Protein AF-A0A9W6YHR5-F1 (afdb_monomer)

Radius of gyration: 23.65 Å; Cα contacts (8 Å, |Δi|>4): 131; chains: 1; bounding box: 29×33×92 Å

Foldseek 3Di:
DFPLVVLVVVCVVPVPVFVDDSVQKFKAFCADPVLEFAACPDPQNVCVVVVDHDPSNVVRRPPVRTGDRGDDPVVVCVVSVHDDDDPRGDTMDIDRDDDPPDDPPPPDPPDDDDDDDDDD

Mean predicted aligned error: 9.99 Å

Secondary structure (DSSP, 8-state):
-BHHHHHHHHHHH-TTT--S-GGG-EEEE-B-TTS-BEETTSHHHHHHTTTPPPHHHHHHT-GGGPPPTTSBHHHHHHHTTPPP--TTEE-EEEEPPPP---------------------

Sequence (120 aa):
MSVSALKKAIKAENPATITCDAKDLKVYLAKTADRAWLSSRSEDVKKLKKGEKTDLIEALTEEDQELQAEDSLEDVLEENHMPTPQSRQIHVLVLVPKEDDDVVLIEPPSTIPNVSSDGL

Organism: NCBI:txid2077276

Structure (mmCIF, N/CA/C/O backbone):
data_AF-A0A9W6YHR5-F1
#
_entry.id   AF-A0A9W6YHR5-F1
#
loop_
_atom_site.group_PDB
_atom_site.id
_atom_site.type_symbol
_atom_site.label_atom_id
_atom_site.label_alt_id
_atom_site.label_comp_id
_atom_site.label_asym_id
_atom_site.label_entity_id
_atom_site.label_seq_id
_atom_site.pdbx_PDB_ins_code
_atom_site.Cartn_x
_atom_site.Cartn_y
_atom_site.Cartn_z
_atom_site.occupancy
_atom_site.B_iso_or_equiv
_atom_site.auth_seq_id
_atom_site.auth_comp_id
_atom_site.auth_asym_id
_atom_site.auth_atom_id
_atom_site.pdbx_PDB_model_num
ATOM 1 N N . MET A 1 1 ? -11.075 6.560 -12.004 1.00 82.44 1 MET A N 1
ATOM 2 C CA . MET A 1 1 ? -11.554 6.324 -10.603 1.00 82.44 1 MET A CA 1
ATOM 3 C C . MET A 1 1 ? -10.610 7.052 -9.658 1.00 82.44 1 MET A C 1
ATOM 5 O O . MET A 1 1 ? -9.416 6.894 -9.842 1.00 82.44 1 MET A O 1
ATOM 9 N N . SER A 1 2 ? -11.086 7.831 -8.681 1.00 92.19 2 SER A N 1
ATOM 10 C CA . SER A 1 2 ? -10.189 8.579 -7.777 1.00 92.19 2 SER A CA 1
ATOM 11 C C . SER A 1 2 ? -9.675 7.740 -6.602 1.00 9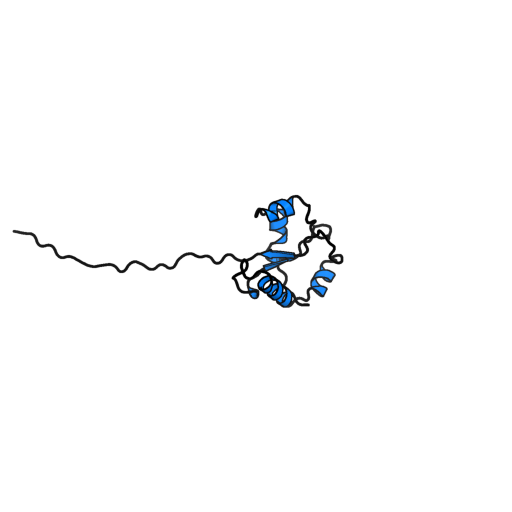2.19 2 SER A C 1
ATOM 13 O O . SER A 1 2 ? -10.323 6.777 -6.174 1.00 92.19 2 SER A O 1
ATOM 15 N N . VAL A 1 3 ? -8.552 8.153 -6.011 1.00 91.88 3 VAL A N 1
ATOM 16 C CA . VAL A 1 3 ? -8.017 7.562 -4.769 1.00 91.88 3 VAL A CA 1
ATOM 17 C C . VAL A 1 3 ? -9.011 7.711 -3.613 1.00 91.88 3 VAL A C 1
ATOM 19 O O . VAL A 1 3 ? -9.202 6.785 -2.826 1.00 91.88 3 VAL A O 1
ATOM 22 N N . SER A 1 4 ? -9.737 8.829 -3.535 1.00 92.62 4 SER A N 1
ATOM 23 C CA . SER A 1 4 ? -10.829 9.009 -2.564 1.00 92.62 4 SER A CA 1
ATOM 24 C C . SER A 1 4 ? -11.939 7.956 -2.694 1.00 92.62 4 SER A C 1
ATOM 26 O O . SER A 1 4 ? -12.455 7.474 -1.681 1.00 92.62 4 SER A O 1
ATOM 28 N N . ALA A 1 5 ? -12.306 7.564 -3.918 1.00 94.50 5 ALA A N 1
ATOM 29 C CA . ALA A 1 5 ? -13.265 6.485 -4.143 1.00 94.50 5 ALA A CA 1
ATOM 30 C C . ALA A 1 5 ? -12.685 5.121 -3.734 1.00 94.50 5 ALA A C 1
ATOM 32 O O . ALA A 1 5 ? -13.392 4.315 -3.129 1.00 94.50 5 ALA A O 1
ATOM 33 N N . LEU A 1 6 ? -11.392 4.890 -3.990 1.00 93.69 6 LEU A N 1
ATOM 34 C CA . LEU A 1 6 ? -10.681 3.686 -3.555 1.00 93.69 6 LEU A CA 1
ATOM 35 C C . LEU A 1 6 ? -10.657 3.554 -2.025 1.00 93.69 6 LEU A C 1
ATOM 37 O O . LEU A 1 6 ? -11.037 2.507 -1.504 1.00 93.69 6 LEU A O 1
ATOM 41 N N . LYS A 1 7 ? -10.290 4.622 -1.302 1.00 94.19 7 LYS A N 1
ATOM 42 C CA . LYS A 1 7 ? -10.294 4.658 0.171 1.00 94.19 7 LYS A CA 1
ATOM 43 C C . LYS A 1 7 ? -11.681 4.299 0.734 1.00 94.19 7 LYS A C 1
ATOM 45 O O . LYS A 1 7 ? -11.795 3.478 1.645 1.00 94.19 7 LYS A O 1
ATOM 50 N N . LYS A 1 8 ? -12.755 4.848 0.149 1.00 95.12 8 LYS A N 1
ATOM 51 C CA . LYS A 1 8 ? -14.143 4.521 0.532 1.00 95.12 8 LYS A CA 1
ATOM 52 C C . LYS A 1 8 ? -14.497 3.055 0.279 1.00 95.12 8 LYS A C 1
ATOM 54 O O . LYS A 1 8 ? -15.104 2.435 1.149 1.00 95.12 8 LYS A O 1
ATOM 59 N N . ALA A 1 9 ? -14.115 2.507 -0.874 1.00 94.69 9 ALA A N 1
ATOM 60 C CA . ALA A 1 9 ? -14.366 1.107 -1.207 1.00 94.69 9 ALA A CA 1
ATOM 61 C C . ALA A 1 9 ? -13.635 0.155 -0.245 1.00 94.69 9 ALA A C 1
ATOM 63 O O . ALA A 1 9 ? -14.246 -0.771 0.277 1.00 94.69 9 ALA A O 1
ATOM 64 N N . ILE A 1 10 ? -12.363 0.426 0.070 1.00 92.94 10 ILE A N 1
ATOM 65 C CA . ILE A 1 10 ? -11.572 -0.386 1.011 1.00 92.94 10 ILE A CA 1
ATOM 66 C C . ILE A 1 10 ? -12.240 -0.452 2.390 1.00 92.94 10 ILE A C 1
ATOM 68 O O . ILE A 1 10 ? -12.378 -1.545 2.943 1.00 92.94 10 ILE A O 1
ATOM 72 N N . LYS A 1 11 ? -12.685 0.696 2.925 1.00 92.50 11 LYS A N 1
ATOM 73 C CA . LYS A 1 11 ? -13.423 0.753 4.197 1.00 92.50 11 LYS A CA 1
ATOM 74 C C . LYS A 1 11 ? -14.726 -0.048 4.127 1.00 92.50 11 LYS A C 1
ATOM 76 O O . LYS A 1 11 ? -15.004 -0.829 5.031 1.00 92.50 11 LYS A O 1
ATOM 81 N N . ALA A 1 12 ? -15.515 0.144 3.069 1.00 93.81 12 ALA A N 1
ATOM 82 C CA . ALA A 1 12 ? -16.819 -0.504 2.918 1.00 93.81 12 ALA A CA 1
ATOM 83 C C . ALA A 1 12 ? -16.723 -2.039 2.878 1.00 93.81 12 ALA A C 1
ATOM 85 O O . ALA A 1 12 ? -17.589 -2.712 3.429 1.00 93.81 12 ALA A O 1
ATOM 86 N N . GLU A 1 13 ? -15.653 -2.577 2.290 1.00 93.69 13 GLU A N 1
ATOM 87 C CA . GLU A 1 13 ? -15.412 -4.023 2.202 1.00 93.69 13 GLU A CA 1
ATOM 88 C C . GLU A 1 13 ? -14.831 -4.624 3.495 1.00 93.69 13 GLU A C 1
ATOM 90 O O . GLU A 1 13 ? -14.907 -5.833 3.703 1.00 93.69 13 GLU A O 1
ATOM 95 N N . ASN A 1 14 ? -14.255 -3.802 4.382 1.00 89.56 14 ASN A N 1
ATOM 96 C CA . ASN A 1 14 ? -13.580 -4.256 5.605 1.00 89.56 14 ASN A CA 1
ATOM 97 C C . ASN A 1 14 ? -14.076 -3.531 6.876 1.00 89.56 14 ASN A C 1
ATOM 99 O O . ASN A 1 14 ? -13.262 -3.070 7.679 1.00 89.56 14 ASN A O 1
ATOM 103 N N . PRO A 1 15 ? -15.398 -3.438 7.118 1.00 86.44 15 PRO A N 1
ATOM 104 C CA . PRO A 1 15 ? -15.945 -2.583 8.174 1.00 86.44 15 PRO A CA 1
ATOM 105 C C . PRO A 1 15 ? -15.613 -3.069 9.593 1.00 86.44 15 PRO A C 1
ATOM 107 O O . PRO A 1 15 ? -15.654 -2.285 10.533 1.00 86.44 15 PRO A O 1
ATOM 110 N N . ALA A 1 16 ? -15.299 -4.357 9.764 1.00 87.00 16 ALA A N 1
ATOM 111 C CA . ALA A 1 16 ? -14.964 -4.933 11.067 1.00 87.00 16 ALA A CA 1
ATOM 112 C C . ALA A 1 16 ? -13.511 -4.666 11.495 1.00 87.00 16 ALA A C 1
ATOM 114 O O . ALA A 1 16 ? -13.213 -4.702 12.684 1.00 87.00 16 ALA A O 1
ATOM 115 N N . THR A 1 17 ? -12.605 -4.443 10.540 1.00 85.12 17 THR A N 1
ATOM 116 C CA . THR A 1 17 ? -11.169 -4.243 10.802 1.00 85.12 17 THR A CA 1
ATOM 117 C C . THR A 1 17 ? -10.718 -2.807 10.557 1.00 85.12 17 THR A C 1
ATOM 119 O O . THR A 1 17 ? -9.686 -2.406 11.086 1.00 85.12 17 THR A O 1
ATOM 122 N N . ILE A 1 18 ? -11.475 -2.034 9.775 1.00 88.81 18 ILE A N 1
ATOM 123 C CA . ILE A 1 18 ? -11.203 -0.632 9.462 1.00 88.81 18 ILE A CA 1
ATOM 124 C C . ILE A 1 18 ? -12.332 0.234 10.037 1.00 88.81 18 ILE A C 1
ATOM 126 O O . ILE A 1 18 ? -13.357 0.450 9.388 1.00 88.81 18 ILE A O 1
ATOM 130 N N . THR A 1 19 ? -12.143 0.723 11.264 1.00 88.50 19 THR A N 1
ATOM 131 C CA . THR A 1 19 ? -13.137 1.522 12.007 1.00 88.50 19 THR A CA 1
ATOM 132 C C . THR A 1 19 ? -13.049 3.022 11.719 1.00 88.50 19 THR A C 1
ATOM 134 O O . THR A 1 19 ? -14.083 3.694 11.672 1.00 88.50 19 THR A O 1
ATOM 137 N N . CYS A 1 20 ? -11.846 3.535 11.446 1.00 89.00 20 CYS A N 1
ATOM 138 C CA . CYS A 1 20 ? -11.582 4.952 11.182 1.00 89.00 20 CYS A CA 1
ATOM 139 C C . CYS A 1 20 ? -12.268 5.481 9.908 1.00 89.00 20 CYS A C 1
ATOM 141 O O . CYS A 1 20 ? -12.808 4.721 9.090 1.00 89.00 20 CYS A O 1
ATOM 143 N N . ASP A 1 21 ? -12.291 6.803 9.708 1.00 91.12 21 ASP A N 1
ATOM 144 C CA . ASP A 1 21 ? -12.861 7.373 8.489 1.00 91.12 21 ASP A CA 1
ATOM 145 C C . ASP A 1 21 ? -12.034 7.006 7.257 1.00 91.12 21 ASP A C 1
ATOM 147 O O . ASP A 1 21 ? -10.809 6.943 7.281 1.00 91.12 21 ASP A O 1
ATOM 151 N N . ALA A 1 22 ? -12.711 6.830 6.117 1.00 92.12 22 ALA A N 1
ATOM 152 C CA . ALA A 1 22 ? -12.033 6.502 4.862 1.00 92.12 22 ALA A CA 1
ATOM 153 C C . ALA A 1 22 ? -10.982 7.558 4.470 1.00 92.12 22 ALA A C 1
ATOM 155 O O . ALA A 1 22 ? -9.999 7.226 3.819 1.00 92.12 22 ALA A O 1
ATOM 156 N N . LYS A 1 23 ? -11.179 8.824 4.860 1.00 90.19 23 LYS A N 1
ATOM 157 C CA . LYS A 1 23 ? -10.224 9.913 4.607 1.00 90.19 23 LYS A CA 1
ATOM 158 C C . LYS A 1 23 ? -8.904 9.734 5.376 1.00 90.19 23 LYS A C 1
ATOM 160 O O . LYS A 1 23 ? -7.884 10.195 4.881 1.00 90.19 23 LYS A O 1
ATOM 165 N N . ASP A 1 24 ? -8.939 9.050 6.521 1.00 92.00 24 ASP A N 1
ATOM 166 C CA . ASP A 1 24 ? -7.785 8.860 7.407 1.00 92.00 24 ASP A CA 1
ATOM 167 C C . ASP A 1 24 ? -6.935 7.648 6.988 1.00 92.00 24 ASP A C 1
ATOM 169 O O . ASP A 1 24 ? -5.819 7.462 7.468 1.00 92.00 24 ASP A O 1
ATOM 173 N N . LEU A 1 25 ? -7.438 6.817 6.067 1.00 93.62 25 LEU A N 1
ATOM 174 C CA . LEU A 1 25 ? -6.652 5.748 5.460 1.00 93.62 25 LEU A CA 1
ATOM 175 C C . LEU A 1 25 ? -5.536 6.344 4.614 1.00 93.62 25 LEU A C 1
ATOM 177 O O . LEU A 1 25 ? -5.817 7.103 3.686 1.00 93.62 25 LEU A O 1
ATOM 181 N N . LYS A 1 26 ? -4.294 5.923 4.852 1.00 94.75 26 LYS A N 1
ATOM 182 C CA . LYS A 1 26 ? -3.181 6.230 3.949 1.00 94.75 26 LYS A CA 1
ATOM 183 C C . LYS A 1 26 ? -3.013 5.085 2.958 1.00 94.75 26 LYS A C 1
ATOM 185 O O . LYS A 1 26 ? -3.006 3.913 3.345 1.00 94.75 26 LYS A O 1
ATOM 190 N N . VAL A 1 27 ? -2.938 5.412 1.672 1.00 95.19 27 VAL A N 1
ATOM 191 C CA . VAL A 1 27 ? -2.850 4.427 0.586 1.00 95.19 27 VAL A CA 1
ATOM 192 C C . VAL A 1 27 ? -1.586 4.693 -0.211 1.00 95.19 27 VAL A C 1
ATOM 194 O O . VAL A 1 27 ? -1.323 5.830 -0.584 1.00 95.19 27 VAL A O 1
ATOM 197 N N . TYR A 1 28 ? -0.842 3.629 -0.489 1.00 95.50 28 TYR A N 1
ATOM 198 C CA . TYR A 1 28 ? 0.449 3.679 -1.166 1.00 95.50 28 TYR A CA 1
ATOM 199 C C . TYR A 1 28 ? 0.488 2.666 -2.305 1.00 95.50 28 TYR A C 1
ATOM 201 O O . TYR A 1 28 ? -0.141 1.604 -2.223 1.00 95.50 28 TYR A O 1
ATOM 209 N N . LEU A 1 29 ? 1.257 2.953 -3.356 1.00 94.62 29 LEU A N 1
ATOM 210 C CA . LEU A 1 29 ? 1.527 1.970 -4.403 1.00 94.62 29 LEU A CA 1
ATOM 211 C C . LEU A 1 29 ? 2.503 0.909 -3.900 1.00 94.62 29 LEU A C 1
ATOM 213 O O . LEU A 1 29 ? 3.612 1.203 -3.468 1.00 94.62 29 LEU A O 1
ATOM 217 N N . ALA A 1 30 ? 2.130 -0.355 -4.058 1.00 94.69 30 ALA A N 1
ATOM 218 C CA . ALA A 1 30 ? 2.985 -1.492 -3.738 1.00 94.69 30 ALA A CA 1
ATOM 219 C C . ALA A 1 30 ? 3.971 -1.785 -4.889 1.00 94.69 30 ALA A C 1
ATOM 221 O O . ALA A 1 30 ? 4.012 -2.898 -5.422 1.00 94.69 30 ALA A O 1
ATOM 222 N N . LYS A 1 31 ? 4.716 -0.763 -5.323 1.00 92.25 31 LYS A N 1
ATOM 223 C CA . LYS A 1 31 ? 5.675 -0.863 -6.429 1.00 92.25 31 LYS A CA 1
ATOM 224 C C . LYS A 1 31 ? 7.062 -1.267 -5.934 1.00 92.25 31 LYS A C 1
ATOM 226 O O . LYS A 1 31 ? 7.441 -0.985 -4.809 1.00 92.25 31 LYS A O 1
ATOM 231 N N . THR A 1 32 ? 7.841 -1.922 -6.777 1.00 89.38 32 THR A N 1
ATOM 232 C CA . THR A 1 32 ? 9.264 -2.180 -6.543 1.00 89.38 32 THR A CA 1
ATOM 233 C C . THR A 1 32 ? 10.115 -1.107 -7.223 1.00 89.38 32 THR A C 1
ATOM 235 O O . THR A 1 32 ? 9.620 -0.338 -8.052 1.00 89.38 32 THR A O 1
ATOM 238 N N . ALA A 1 33 ? 11.416 -1.078 -6.919 1.00 86.06 33 ALA A N 1
ATOM 239 C CA . ALA A 1 33 ? 12.372 -0.198 -7.598 1.00 86.06 33 ALA A CA 1
ATOM 240 C C . ALA A 1 33 ? 12.376 -0.398 -9.130 1.00 86.06 33 ALA A C 1
ATOM 242 O O . ALA A 1 33 ? 12.538 0.558 -9.884 1.00 86.06 33 ALA A O 1
ATOM 243 N N . ASP A 1 34 ? 12.101 -1.621 -9.590 1.00 86.56 34 ASP A N 1
ATOM 244 C CA . ASP A 1 34 ? 11.996 -1.991 -11.007 1.00 86.56 34 ASP A CA 1
ATOM 245 C C . ASP A 1 34 ? 10.655 -1.614 -11.660 1.00 86.56 34 ASP A C 1
ATOM 247 O O . ASP A 1 34 ? 10.337 -2.112 -12.740 1.00 86.56 34 ASP A O 1
ATOM 251 N N . ARG A 1 35 ? 9.841 -0.764 -11.014 1.00 88.31 35 ARG A N 1
ATOM 252 C CA . ARG A 1 35 ? 8.511 -0.347 -11.504 1.00 88.31 35 ARG A CA 1
ATOM 253 C C . ARG A 1 35 ? 7.579 -1.538 -11.763 1.00 88.31 35 ARG A C 1
ATOM 255 O O . ARG A 1 35 ? 6.764 -1.538 -12.682 1.00 88.31 35 ARG A O 1
ATOM 262 N N . ALA A 1 36 ? 7.709 -2.576 -10.941 1.00 91.94 36 ALA A N 1
ATOM 263 C CA . ALA A 1 36 ? 6.858 -3.757 -10.969 1.00 91.94 36 ALA A CA 1
ATOM 264 C C . ALA A 1 36 ? 6.016 -3.837 -9.694 1.00 91.94 36 ALA A C 1
ATOM 266 O O . ALA A 1 36 ? 6.333 -3.223 -8.680 1.00 91.94 36 ALA A O 1
ATOM 267 N N . TRP A 1 37 ? 4.935 -4.610 -9.723 1.00 94.81 37 TRP A N 1
ATOM 268 C CA . TRP A 1 37 ? 4.136 -4.855 -8.526 1.00 94.81 37 TRP A CA 1
ATOM 269 C C . TRP A 1 37 ? 4.834 -5.807 -7.559 1.00 94.81 37 TRP A C 1
ATOM 271 O O . TRP A 1 37 ? 5.452 -6.795 -7.971 1.00 94.81 37 TRP A O 1
ATOM 281 N N . LEU A 1 38 ? 4.653 -5.567 -6.263 1.00 94.06 38 LEU A N 1
ATOM 282 C CA . LEU A 1 38 ? 5.078 -6.480 -5.213 1.00 94.06 38 LEU A CA 1
ATOM 283 C C . LEU A 1 38 ? 4.443 -7.859 -5.413 1.00 94.06 38 LEU A C 1
ATOM 285 O O . LEU A 1 38 ? 3.223 -8.031 -5.434 1.00 94.06 38 LEU A O 1
ATOM 289 N N . SER A 1 39 ? 5.279 -8.886 -5.531 1.00 93.69 39 SER A N 1
ATOM 290 C CA . SER A 1 39 ? 4.794 -10.259 -5.634 1.00 93.69 39 SER A CA 1
ATOM 291 C C . SER A 1 39 ? 4.152 -10.695 -4.320 1.00 93.69 39 SER A C 1
ATOM 293 O O . SER A 1 39 ? 4.784 -10.650 -3.269 1.00 93.69 39 SER A O 1
ATOM 295 N N . SER A 1 40 ? 2.940 -11.255 -4.372 1.00 92.88 40 SER A N 1
ATOM 296 C CA . SER A 1 40 ? 2.263 -11.803 -3.181 1.00 92.88 40 SER A CA 1
ATOM 297 C C . SER A 1 40 ? 3.011 -12.964 -2.502 1.00 92.88 40 SER A C 1
ATOM 299 O O . SER A 1 40 ? 2.600 -13.423 -1.430 1.00 92.88 40 SER A O 1
ATOM 301 N N . ARG A 1 41 ? 4.070 -13.467 -3.154 1.00 92.75 41 ARG A N 1
ATOM 302 C CA . ARG A 1 41 ? 4.927 -14.575 -2.722 1.00 92.75 41 ARG A CA 1
ATOM 303 C C . ARG A 1 41 ? 6.313 -14.128 -2.250 1.00 92.75 41 ARG A C 1
ATOM 305 O O . ARG A 1 41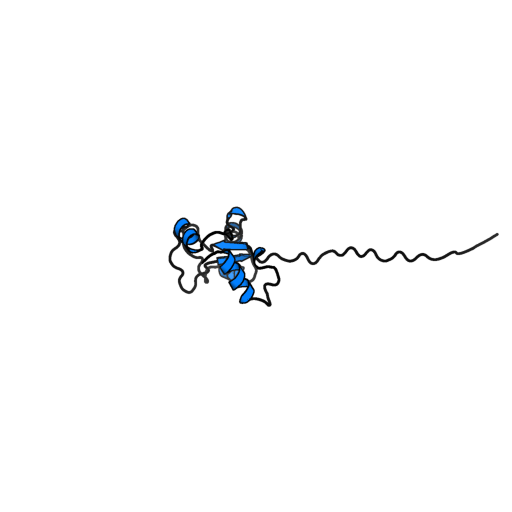 ? 7.074 -15.006 -1.835 1.00 92.75 41 ARG A O 1
ATOM 312 N N . SER A 1 42 ? 6.644 -12.835 -2.324 1.00 93.00 42 SER A N 1
ATOM 313 C CA . SER A 1 42 ? 7.914 -12.325 -1.798 1.00 93.00 42 SER A CA 1
ATOM 314 C C . SER A 1 42 ? 8.002 -12.544 -0.287 1.00 93.00 42 SER A C 1
ATOM 316 O O . SER A 1 42 ? 6.988 -12.726 0.396 1.00 93.00 42 SER A O 1
ATOM 318 N N . GLU A 1 43 ? 9.222 -12.578 0.240 1.00 94.44 43 GLU A N 1
ATOM 319 C CA . GLU A 1 43 ? 9.436 -12.732 1.679 1.00 94.44 43 GLU A CA 1
ATOM 320 C C . GLU A 1 43 ? 8.880 -11.540 2.457 1.00 94.44 43 GLU A C 1
ATOM 322 O O . GLU A 1 43 ? 8.195 -11.750 3.456 1.00 94.44 43 GLU A O 1
ATOM 327 N N . ASP A 1 44 ? 9.052 -10.322 1.940 1.00 94.06 44 ASP A N 1
ATOM 328 C CA . ASP A 1 44 ? 8.480 -9.101 2.512 1.00 94.06 44 ASP A CA 1
ATOM 329 C C . ASP A 1 44 ? 6.961 -9.179 2.632 1.00 94.06 44 ASP A C 1
ATOM 331 O O . ASP A 1 44 ? 6.415 -8.897 3.692 1.00 94.06 44 ASP A O 1
ATOM 335 N N . VAL A 1 45 ? 6.256 -9.660 1.600 1.00 93.06 45 VAL A N 1
ATOM 336 C CA . VAL A 1 45 ? 4.792 -9.783 1.666 1.00 93.06 45 VAL A CA 1
ATOM 337 C C . VAL A 1 45 ? 4.361 -10.899 2.619 1.00 93.06 45 VAL A C 1
ATOM 339 O O . VAL A 1 45 ? 3.322 -10.793 3.272 1.00 93.06 45 VAL A O 1
ATOM 342 N N . LYS A 1 46 ? 5.138 -11.982 2.742 1.00 94.56 46 LYS A N 1
ATOM 343 C CA . LYS A 1 46 ? 4.857 -13.030 3.738 1.00 94.56 46 LYS A CA 1
ATOM 344 C C . LYS A 1 46 ? 5.016 -12.506 5.165 1.00 94.56 46 LYS A C 1
ATOM 346 O O . LYS A 1 46 ? 4.202 -12.868 6.009 1.00 94.56 46 LYS A O 1
ATOM 351 N N . LYS A 1 47 ? 6.037 -11.684 5.419 1.00 94.75 47 LYS A N 1
ATOM 352 C CA . LYS A 1 47 ? 6.271 -10.999 6.699 1.00 94.75 47 LYS A CA 1
ATOM 353 C C . LYS A 1 47 ? 5.180 -9.960 6.974 1.00 94.75 47 LYS A C 1
ATOM 355 O O . LYS A 1 47 ? 4.551 -10.005 8.027 1.00 94.75 47 LYS A O 1
ATOM 360 N N . LEU A 1 48 ? 4.817 -9.161 5.970 1.00 93.38 48 LEU A N 1
ATOM 361 C CA . LEU A 1 48 ? 3.714 -8.200 6.042 1.00 93.38 48 LEU A CA 1
ATOM 362 C C . LEU A 1 48 ? 2.388 -8.855 6.438 1.00 93.38 48 LEU A C 1
ATOM 364 O O . LEU A 1 48 ? 1.684 -8.361 7.313 1.00 93.38 48 LEU A O 1
ATOM 368 N N . LYS A 1 49 ? 2.059 -10.011 5.853 1.00 90.38 49 LYS A N 1
ATOM 369 C CA . LYS A 1 49 ? 0.844 -10.774 6.200 1.00 90.38 49 LYS A CA 1
ATOM 370 C C . LYS A 1 49 ? 0.828 -11.300 7.638 1.00 90.38 49 LYS A C 1
ATOM 372 O O . LYS A 1 49 ? -0.235 -11.673 8.121 1.00 90.38 49 LYS A O 1
ATOM 377 N N . LYS A 1 50 ? 1.981 -11.351 8.306 1.00 93.12 50 LYS A N 1
ATOM 378 C CA . LYS A 1 50 ? 2.109 -11.686 9.730 1.00 93.12 50 LYS A CA 1
ATOM 379 C C . LYS A 1 50 ? 2.123 -10.445 10.631 1.00 93.12 50 LYS A C 1
ATOM 381 O O . LYS A 1 50 ? 2.205 -10.596 11.843 1.00 93.12 50 LYS A O 1
ATOM 386 N N . GLY A 1 51 ? 2.034 -9.246 10.053 1.00 88.81 51 GLY A N 1
ATOM 387 C CA . GLY A 1 51 ? 2.086 -7.971 10.768 1.00 88.81 51 GLY A CA 1
ATOM 388 C C . GLY A 1 51 ? 3.490 -7.378 10.917 1.00 88.81 51 GLY A C 1
ATOM 389 O O . GLY A 1 51 ? 3.638 -6.366 11.593 1.00 88.81 51 GLY A O 1
ATOM 3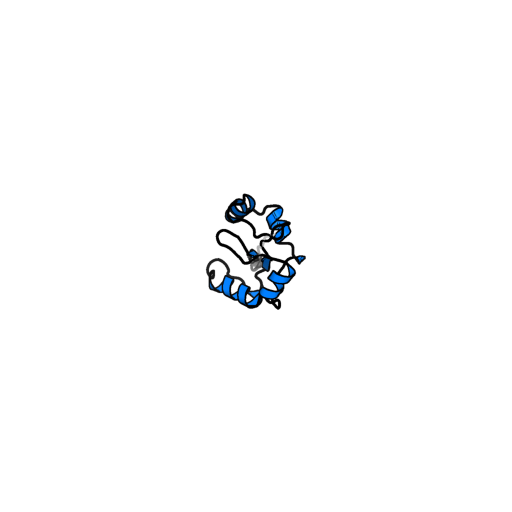90 N N . GLU A 1 52 ? 4.516 -7.970 10.300 1.00 92.69 52 GLU A N 1
ATOM 391 C CA . GLU A 1 52 ? 5.883 -7.438 10.325 1.00 92.69 52 GLU A CA 1
ATOM 392 C C . GLU A 1 52 ? 6.064 -6.364 9.239 1.00 92.69 52 GLU A C 1
ATOM 394 O O . GLU A 1 52 ? 5.685 -6.574 8.085 1.00 92.69 52 GLU A O 1
ATOM 399 N N . LYS A 1 53 ? 6.693 -5.235 9.578 1.00 90.81 53 LYS A N 1
ATOM 400 C CA . LYS A 1 53 ? 7.150 -4.245 8.594 1.00 90.81 53 LYS A CA 1
ATOM 401 C C . LYS A 1 53 ? 8.620 -4.505 8.283 1.00 90.81 53 LYS A C 1
ATOM 403 O O . LYS A 1 53 ? 9.441 -4.521 9.192 1.00 90.81 53 LYS A O 1
ATOM 408 N N . THR A 1 54 ? 8.931 -4.777 7.020 1.00 94.06 54 THR A N 1
ATOM 409 C CA . THR A 1 54 ? 10.319 -4.848 6.543 1.00 94.06 54 THR A CA 1
ATOM 410 C C . THR A 1 54 ? 10.752 -3.489 6.014 1.00 94.06 54 THR A C 1
ATOM 412 O O . THR A 1 54 ? 9.891 -2.692 5.643 1.00 94.06 54 THR A O 1
ATOM 415 N N . ASP A 1 55 ? 12.060 -3.267 5.886 1.00 94.81 55 ASP A N 1
ATOM 416 C CA . ASP A 1 55 ? 12.630 -2.036 5.318 1.00 94.81 55 ASP A CA 1
ATOM 417 C C . ASP A 1 55 ? 11.983 -1.660 3.971 1.00 94.81 55 ASP A C 1
ATOM 419 O O . ASP A 1 55 ? 11.737 -0.492 3.688 1.00 94.81 55 ASP A O 1
ATOM 423 N N . LEU A 1 56 ? 11.632 -2.662 3.152 1.00 93.12 56 LEU A N 1
ATOM 424 C CA . LEU A 1 56 ? 10.917 -2.452 1.893 1.00 93.12 56 LEU A CA 1
ATOM 425 C C . LEU A 1 56 ? 9.507 -1.888 2.108 1.00 93.12 56 LEU A C 1
ATOM 427 O O . LEU A 1 56 ? 9.091 -0.986 1.391 1.00 93.12 56 LEU A O 1
ATOM 431 N N . ILE A 1 57 ? 8.749 -2.428 3.064 1.00 93.81 57 ILE A N 1
ATOM 432 C CA . ILE A 1 57 ? 7.400 -1.935 3.365 1.00 93.81 57 ILE A CA 1
ATOM 433 C C . ILE A 1 57 ? 7.461 -0.546 4.000 1.00 93.81 57 ILE A C 1
ATOM 435 O O . ILE A 1 57 ? 6.613 0.288 3.694 1.00 93.81 57 ILE A O 1
ATOM 439 N N . GLU A 1 58 ? 8.447 -0.288 4.857 1.00 93.62 58 GLU A N 1
ATOM 440 C CA . GLU A 1 58 ? 8.650 1.033 5.454 1.00 93.62 58 GLU A CA 1
ATOM 441 C C . GLU A 1 58 ? 8.957 2.075 4.381 1.00 93.62 58 GLU A C 1
ATOM 443 O O . GLU A 1 58 ? 8.236 3.064 4.299 1.00 93.62 58 GLU A O 1
ATOM 448 N N . ALA A 1 59 ? 9.900 1.794 3.477 1.00 93.88 59 ALA A N 1
ATOM 449 C CA . ALA A 1 59 ? 10.210 2.671 2.349 1.00 93.88 59 ALA A CA 1
ATOM 450 C C . ALA A 1 59 ? 8.989 2.932 1.449 1.00 93.88 59 ALA A C 1
ATOM 452 O O . ALA A 1 59 ? 8.785 4.038 0.968 1.00 93.88 59 ALA A O 1
ATOM 453 N N . LEU A 1 60 ? 8.135 1.930 1.224 1.00 93.31 60 LEU A N 1
ATOM 454 C CA . LEU A 1 60 ? 6.922 2.096 0.411 1.00 93.31 60 LEU A CA 1
ATOM 455 C C . LEU A 1 60 ? 5.779 2.818 1.126 1.00 93.31 60 LEU A C 1
ATOM 457 O O . LEU A 1 60 ? 4.794 3.166 0.481 1.00 93.31 60 LEU A O 1
ATOM 461 N N . THR A 1 61 ? 5.876 3.004 2.442 1.00 93.62 61 THR A N 1
ATOM 462 C CA . THR A 1 61 ? 4.850 3.673 3.254 1.00 93.62 61 THR A CA 1
ATOM 463 C C . THR A 1 61 ? 5.357 4.971 3.884 1.00 93.62 61 THR A C 1
ATOM 465 O O . THR A 1 61 ? 4.748 5.477 4.828 1.00 93.62 61 THR A O 1
ATOM 468 N N . GLU A 1 62 ? 6.444 5.530 3.343 1.00 93.06 62 GLU A N 1
ATOM 469 C CA . GLU A 1 62 ? 6.910 6.881 3.662 1.00 93.06 62 GLU A CA 1
ATOM 470 C C . GLU A 1 62 ? 5.845 7.925 3.310 1.00 93.06 62 GLU A C 1
ATOM 472 O O . GLU A 1 62 ? 5.096 7.765 2.347 1.00 93.06 62 GLU A O 1
ATOM 477 N N . GLU A 1 63 ? 5.764 9.003 4.093 1.00 87.50 63 GLU A N 1
ATOM 478 C CA . GLU A 1 63 ? 4.694 10.004 3.981 1.00 87.50 63 GLU A CA 1
ATOM 479 C C . GLU A 1 63 ? 4.623 10.651 2.590 1.00 87.50 63 GLU A C 1
ATOM 481 O O . GLU A 1 63 ? 3.534 10.782 2.036 1.00 87.50 63 GLU A O 1
ATOM 486 N N . ASP A 1 64 ? 5.773 10.926 1.971 1.00 89.94 64 ASP A N 1
ATOM 487 C CA . ASP A 1 64 ? 5.868 11.480 0.615 1.00 89.94 64 ASP A CA 1
ATOM 488 C C . ASP A 1 64 ? 5.361 10.533 -0.491 1.00 89.94 64 ASP A C 1
ATOM 490 O O . ASP A 1 64 ? 5.185 10.953 -1.633 1.00 89.94 64 ASP A O 1
ATOM 494 N N . GLN A 1 65 ? 5.130 9.251 -0.183 1.00 91.38 65 GLN A N 1
ATOM 495 C CA . GLN A 1 65 ? 4.583 8.275 -1.130 1.00 91.38 65 GLN A CA 1
ATOM 496 C C . GLN A 1 65 ? 3.065 8.089 -1.002 1.00 91.38 65 GLN A C 1
ATOM 498 O O . GLN A 1 65 ? 2.492 7.266 -1.726 1.00 91.38 65 GLN A O 1
ATOM 503 N N . GLU A 1 66 ? 2.400 8.804 -0.085 1.00 94.62 66 GLU A N 1
ATOM 504 C CA . GLU A 1 66 ? 0.947 8.718 0.046 1.00 94.62 66 GLU A CA 1
ATOM 505 C C . GLU A 1 66 ? 0.253 9.239 -1.221 1.00 94.62 66 GLU A C 1
ATOM 507 O O . GLU A 1 66 ? 0.486 10.356 -1.685 1.00 94.62 66 GLU A O 1
ATOM 512 N N . LEU A 1 67 ? -0.667 8.431 -1.751 1.00 94.06 67 LEU A N 1
ATOM 513 C CA . LEU A 1 67 ? -1.506 8.821 -2.877 1.00 94.06 67 LEU A CA 1
ATOM 514 C C . LEU A 1 67 ? -2.513 9.898 -2.467 1.00 94.06 67 LEU A C 1
ATOM 516 O O . LEU A 1 67 ? -3.278 9.711 -1.510 1.00 94.06 67 LEU A O 1
ATOM 520 N N . GLN A 1 68 ? -2.569 10.992 -3.231 1.00 93.62 68 GLN A N 1
ATOM 521 C CA . GLN A 1 68 ? -3.456 12.101 -2.909 1.00 93.62 68 GLN A CA 1
ATOM 522 C C . GLN A 1 68 ? -4.897 11.739 -3.251 1.00 93.62 68 GLN A C 1
ATOM 524 O O .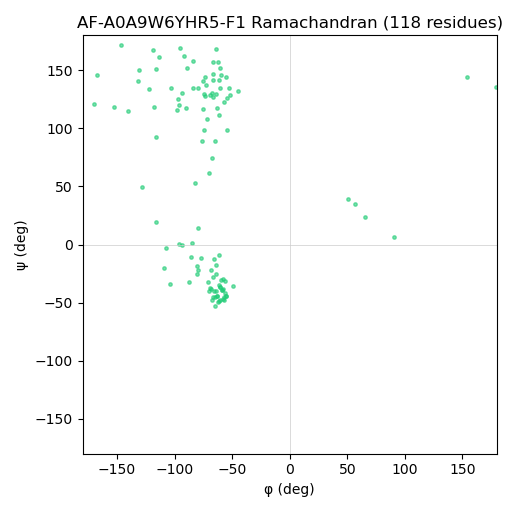 GLN A 1 68 ? -5.198 11.091 -4.250 1.00 93.62 68 GLN A O 1
ATOM 529 N N . ALA A 1 69 ? -5.831 12.146 -2.392 1.00 90.38 69 ALA A N 1
ATOM 530 C CA . ALA A 1 69 ? -7.238 11.760 -2.514 1.00 90.38 69 ALA A CA 1
ATOM 531 C C . ALA A 1 69 ? -7.916 12.303 -3.791 1.00 90.38 69 ALA A C 1
ATOM 533 O O . ALA A 1 69 ? -8.924 11.734 -4.240 1.00 90.38 69 ALA A O 1
ATOM 534 N N . GLU A 1 70 ? -7.383 13.405 -4.319 1.00 90.69 70 GLU A N 1
ATOM 535 C CA . GLU A 1 70 ? -7.807 14.076 -5.549 1.00 90.69 70 GLU A CA 1
ATOM 536 C C . GLU A 1 70 ? -7.275 13.413 -6.821 1.00 90.69 70 GLU A C 1
ATOM 538 O O . GLU A 1 70 ? -7.919 13.539 -7.863 1.00 90.69 70 GLU A O 1
ATOM 543 N N . ASP A 1 71 ? -6.192 12.638 -6.723 1.00 91.50 71 ASP A N 1
ATOM 544 C CA . ASP A 1 71 ? -5.587 11.998 -7.882 1.00 91.50 71 ASP A CA 1
ATOM 545 C C . ASP A 1 71 ? -6.515 10.933 -8.473 1.00 91.50 71 ASP A C 1
ATOM 547 O O . ASP A 1 71 ? -7.192 10.158 -7.768 1.00 91.50 71 ASP A O 1
ATOM 551 N N . SER A 1 72 ? -6.520 10.859 -9.803 1.00 93.19 72 SER A N 1
ATOM 552 C CA . SER A 1 72 ? -7.050 9.691 -10.488 1.00 93.19 72 SER A CA 1
ATOM 553 C C . SER A 1 72 ? -6.076 8.535 -10.315 1.00 93.19 72 SER A C 1
ATOM 555 O O . SER A 1 72 ? -4.869 8.678 -10.490 1.00 93.19 72 SER A O 1
ATOM 557 N N . LEU A 1 73 ? -6.605 7.345 -10.034 1.00 90.56 73 LEU A N 1
ATOM 558 C CA . LEU A 1 73 ? -5.794 6.134 -10.009 1.00 90.56 73 LEU A CA 1
ATOM 559 C C . LEU A 1 73 ? -5.140 5.877 -11.375 1.00 90.56 73 LEU A C 1
ATOM 561 O O . LEU A 1 73 ? -4.065 5.303 -11.430 1.00 90.56 73 LEU A O 1
ATOM 565 N N . GLU A 1 74 ? -5.786 6.294 -12.464 1.00 90.62 74 GLU A N 1
ATOM 566 C CA . GLU A 1 74 ? -5.260 6.156 -13.826 1.00 90.62 74 GLU A CA 1
ATOM 567 C C . GLU A 1 74 ? -3.988 6.998 -14.005 1.00 90.62 74 GLU A C 1
ATOM 569 O O . GLU A 1 74 ? -2.942 6.425 -14.308 1.00 90.62 74 GLU A O 1
ATOM 574 N N . ASP A 1 75 ? -4.046 8.293 -13.674 1.00 91.94 75 ASP A N 1
ATOM 575 C CA . ASP A 1 75 ? -2.898 9.209 -13.733 1.00 91.94 75 ASP A CA 1
ATOM 576 C C . ASP A 1 75 ? -1.736 8.689 -12.871 1.00 91.94 75 ASP A C 1
ATOM 578 O O . ASP A 1 75 ? -0.618 8.521 -13.353 1.00 91.94 75 ASP A O 1
ATOM 582 N N . VAL A 1 76 ? -2.030 8.285 -11.628 1.00 91.50 76 VAL A N 1
ATOM 583 C CA . VAL A 1 76 ? -1.042 7.713 -10.698 1.00 91.50 76 VAL A CA 1
ATOM 584 C C . VAL A 1 76 ? -0.328 6.496 -11.294 1.00 91.50 76 VAL A C 1
ATOM 586 O O . VAL A 1 76 ? 0.883 6.334 -11.120 1.00 91.50 76 VAL A O 1
ATOM 589 N N . LEU A 1 77 ? -1.054 5.607 -11.978 1.00 92.06 77 LEU A N 1
ATOM 590 C CA . LEU A 1 77 ? -0.468 4.423 -12.607 1.00 92.06 77 LEU A CA 1
ATOM 591 C C . LEU A 1 77 ? 0.392 4.791 -13.821 1.00 92.06 77 LEU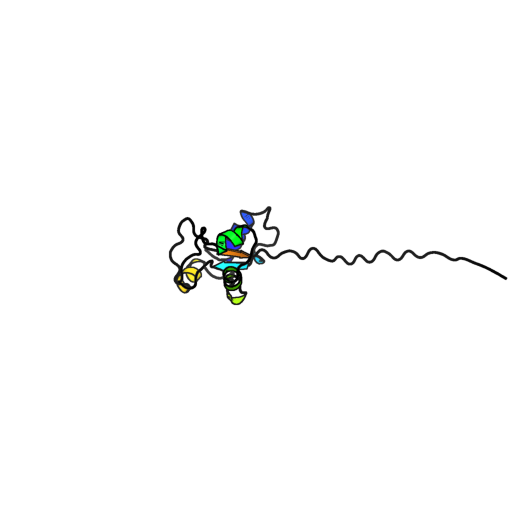 A C 1
ATOM 593 O O . LEU A 1 77 ? 1.464 4.206 -13.995 1.00 92.06 77 LEU A O 1
ATOM 5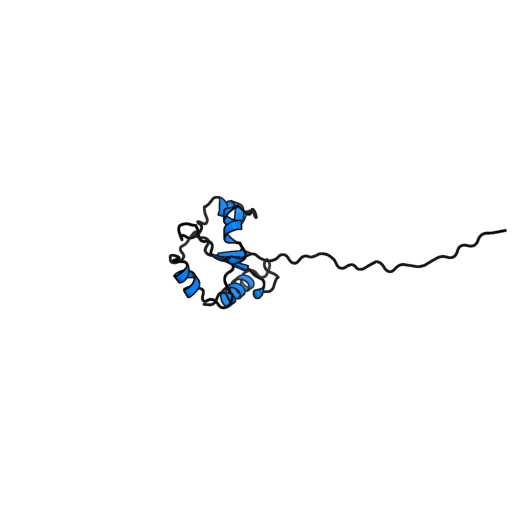97 N N . GLU A 1 78 ? -0.053 5.749 -14.635 1.00 91.56 78 GLU A N 1
ATOM 598 C CA . GLU A 1 78 ? 0.670 6.221 -15.819 1.00 91.56 78 GLU A CA 1
ATOM 599 C C . GLU A 1 78 ? 1.962 6.957 -15.445 1.00 91.56 78 GLU A C 1
ATOM 601 O O . GLU A 1 78 ? 3.029 6.616 -15.961 1.00 91.56 78 GLU A O 1
ATOM 606 N N . GLU A 1 79 ? 1.903 7.886 -14.489 1.00 91.75 79 GLU A N 1
ATOM 607 C CA . GLU A 1 79 ? 3.058 8.641 -13.986 1.00 91.75 79 GLU A CA 1
ATOM 608 C C . GLU A 1 79 ? 4.121 7.729 -13.366 1.00 91.75 79 GLU A C 1
ATOM 610 O O . GLU A 1 79 ? 5.326 7.937 -13.525 1.00 91.75 79 GLU A O 1
ATOM 615 N N . ASN A 1 80 ? 3.685 6.662 -12.692 1.00 89.44 80 ASN A N 1
ATOM 616 C CA . ASN A 1 80 ? 4.586 5.672 -12.110 1.00 89.44 80 ASN A CA 1
ATOM 617 C C . ASN A 1 80 ? 5.025 4.586 -13.110 1.00 89.44 80 ASN A C 1
ATOM 619 O O . ASN A 1 80 ? 5.799 3.701 -12.737 1.00 89.44 80 ASN A O 1
ATOM 623 N N . HIS A 1 81 ? 4.580 4.659 -14.372 1.00 90.75 81 HIS A N 1
ATOM 624 C CA . HIS A 1 81 ? 4.830 3.669 -15.424 1.00 90.75 81 HIS A CA 1
ATOM 625 C C . HIS A 1 81 ? 4.496 2.234 -14.992 1.00 90.75 81 HIS A C 1
ATOM 627 O O . HIS A 1 81 ? 5.231 1.289 -15.298 1.00 90.75 81 HIS A O 1
ATOM 633 N N . MET A 1 82 ? 3.405 2.068 -14.248 1.00 92.12 82 MET A N 1
ATOM 634 C CA . MET A 1 82 ? 3.049 0.777 -13.683 1.00 92.12 82 MET A CA 1
ATOM 635 C C . MET A 1 82 ? 2.374 -0.112 -14.731 1.00 92.12 82 MET A C 1
ATOM 637 O O . MET A 1 82 ? 1.464 0.331 -15.437 1.00 92.12 82 MET A O 1
ATOM 641 N N . PRO A 1 83 ? 2.762 -1.395 -14.832 1.00 89.25 83 PRO A N 1
ATOM 642 C CA . PRO A 1 83 ? 2.075 -2.328 -15.708 1.00 89.25 83 PRO A CA 1
ATOM 643 C C . PRO A 1 83 ? 0.653 -2.587 -15.205 1.00 89.25 83 PRO A C 1
ATOM 645 O O . PRO A 1 83 ? 0.367 -2.488 -14.010 1.00 89.25 83 PRO A O 1
ATOM 648 N N . THR A 1 84 ? -0.236 -3.013 -16.102 1.00 89.12 84 THR A N 1
ATOM 649 C CA . THR A 1 84 ? -1.595 -3.412 -15.720 1.00 89.12 84 THR A CA 1
ATOM 650 C C . THR A 1 84 ? -1.559 -4.491 -14.623 1.00 89.12 84 THR A C 1
ATOM 652 O O . THR A 1 84 ? -0.920 -5.529 -14.834 1.00 89.12 84 THR A O 1
ATOM 655 N N . PRO A 1 85 ? -2.251 -4.280 -13.485 1.00 87.38 85 PRO A N 1
ATOM 656 C CA . PRO A 1 85 ? -2.366 -5.236 -12.382 1.00 87.38 85 PRO A CA 1
ATOM 657 C C . PRO A 1 85 ? -2.653 -6.670 -12.840 1.00 87.38 85 PRO A C 1
ATOM 659 O O . PRO A 1 85 ? -3.555 -6.897 -13.648 1.00 87.38 85 PRO A O 1
ATOM 662 N N . GLN A 1 86 ? -1.912 -7.648 -12.314 1.00 89.19 86 GLN A N 1
ATOM 663 C CA . GLN A 1 86 ? -2.113 -9.073 -12.592 1.00 89.19 86 GLN A CA 1
ATOM 664 C C . GLN A 1 86 ? -2.447 -9.852 -11.314 1.00 89.19 86 GLN A C 1
ATOM 666 O O . GLN A 1 86 ? -2.295 -9.392 -10.182 1.00 89.19 86 GLN A O 1
ATOM 671 N N . SER A 1 87 ? -2.897 -11.097 -11.481 1.00 89.00 87 SER A N 1
ATOM 672 C CA . SER A 1 87 ? -3.124 -11.985 -10.337 1.00 89.00 87 SER A CA 1
ATOM 673 C C . SER A 1 87 ? -1.830 -12.243 -9.544 1.00 89.00 87 SER A C 1
ATOM 675 O O . SER A 1 87 ? -0.735 -12.279 -10.105 1.00 89.00 87 SER A O 1
ATOM 677 N N . ARG A 1 88 ? -1.965 -12.509 -8.234 1.00 91.31 88 ARG A N 1
ATOM 678 C CA . ARG A 1 88 ? -0.850 -12.832 -7.311 1.00 91.31 88 ARG A CA 1
ATOM 679 C C . ARG A 1 88 ? 0.141 -11.684 -7.084 1.00 91.31 88 ARG A C 1
ATOM 681 O O . ARG A 1 88 ? 1.269 -11.936 -6.653 1.00 91.31 88 ARG A O 1
ATOM 688 N N . GLN A 1 89 ? -0.294 -10.453 -7.291 1.00 94.00 89 GLN A N 1
ATOM 689 C CA . GLN A 1 89 ? 0.449 -9.237 -6.986 1.00 94.00 89 GLN A CA 1
ATOM 690 C C . GLN A 1 89 ? -0.284 -8.430 -5.910 1.00 94.00 89 GLN A C 1
ATOM 692 O O . GLN A 1 89 ? -1.503 -8.536 -5.758 1.00 94.00 89 GLN A O 1
ATOM 697 N N . ILE A 1 90 ? 0.479 -7.678 -5.126 1.00 93.50 90 ILE A N 1
ATOM 698 C CA . ILE A 1 90 ? -0.026 -6.637 -4.239 1.00 93.50 90 ILE A CA 1
ATOM 699 C C . ILE A 1 90 ? 0.133 -5.325 -5.002 1.00 93.50 90 ILE A C 1
ATOM 701 O O . ILE A 1 90 ? 1.227 -5.033 -5.479 1.00 93.50 90 ILE A O 1
ATOM 705 N N . HIS A 1 91 ? -0.960 -4.578 -5.147 1.00 92.81 91 HIS A N 1
ATOM 706 C CA . HIS A 1 91 ? -0.993 -3.331 -5.925 1.00 92.81 91 HIS A CA 1
ATOM 707 C C . HIS A 1 91 ? -1.010 -2.096 -5.027 1.00 92.81 91 HIS A C 1
ATOM 709 O O . HIS A 1 91 ? -0.417 -1.072 -5.348 1.00 92.81 91 HIS A O 1
ATOM 715 N N . VAL A 1 92 ? -1.660 -2.215 -3.873 1.00 94.12 92 VAL A N 1
ATOM 716 C CA . VAL A 1 92 ? -1.804 -1.133 -2.907 1.00 94.12 92 VAL A CA 1
ATOM 717 C C . VAL A 1 92 ? -1.447 -1.626 -1.514 1.00 94.12 92 VAL A C 1
ATOM 719 O O . VAL A 1 92 ? -1.783 -2.754 -1.142 1.00 94.12 92 VAL A O 1
ATOM 722 N N . LEU A 1 93 ? -0.764 -0.778 -0.755 1.00 94.81 93 LEU A N 1
ATOM 723 C CA . LEU A 1 93 ? -0.593 -0.915 0.685 1.00 94.81 93 LEU A CA 1
ATOM 724 C C . LEU A 1 93 ? -1.534 0.079 1.358 1.00 94.81 93 LEU A C 1
ATOM 726 O O . LEU A 1 93 ? -1.625 1.232 0.942 1.00 94.81 93 LEU A O 1
ATOM 730 N N . VAL A 1 94 ? -2.246 -0.378 2.384 1.00 93.75 94 VAL A N 1
ATOM 731 C CA . VAL A 1 94 ? -3.184 0.450 3.145 1.00 93.75 94 VAL A CA 1
ATOM 732 C C . VAL A 1 94 ? -2.687 0.503 4.576 1.00 93.75 94 VAL A C 1
ATOM 734 O O . VAL A 1 94 ? -2.587 -0.532 5.237 1.00 93.75 94 VAL A O 1
ATOM 737 N N . LEU A 1 95 ? -2.372 1.703 5.046 1.00 92.69 95 LEU A N 1
ATOM 738 C CA . LEU A 1 95 ? -2.053 1.948 6.440 1.00 92.69 95 LEU A CA 1
ATOM 739 C C . LEU A 1 95 ? -3.310 2.478 7.128 1.00 92.69 95 LEU A C 1
ATOM 741 O O . LEU A 1 95 ? -3.821 3.548 6.795 1.00 92.69 95 LEU A O 1
ATOM 745 N N . VAL A 1 96 ? -3.806 1.695 8.081 1.00 91.06 96 VAL A N 1
ATOM 746 C CA . VAL A 1 96 ? -4.920 2.081 8.947 1.00 91.06 96 VAL A CA 1
ATOM 747 C C . VAL A 1 96 ? -4.314 2.774 10.169 1.00 91.06 96 VAL A C 1
ATOM 749 O O . VAL A 1 96 ? -3.524 2.131 10.874 1.00 91.06 96 VAL A O 1
ATOM 752 N N . PRO A 1 97 ? -4.608 4.063 10.415 1.00 85.50 97 PRO A N 1
ATOM 753 C CA . PRO A 1 97 ? -4.179 4.714 11.644 1.00 85.50 97 PRO A CA 1
ATOM 754 C C . PRO A 1 97 ? -4.795 3.970 12.828 1.00 85.50 97 PRO A C 1
ATOM 756 O O . PRO A 1 97 ? -5.970 3.603 12.794 1.00 85.50 97 PRO A O 1
ATOM 759 N N . LYS A 1 98 ? -3.987 3.703 13.855 1.00 75.25 98 LYS A N 1
ATOM 760 C CA . LYS A 1 98 ? -4.535 3.240 15.127 1.00 75.25 98 LYS A CA 1
ATOM 761 C C . LYS A 1 98 ? -5.170 4.452 15.794 1.00 75.25 98 LYS A C 1
ATOM 763 O O . LYS A 1 98 ? -4.537 5.501 15.855 1.00 75.25 98 LYS A O 1
ATOM 768 N N . GLU A 1 99 ? -6.408 4.312 16.239 1.00 62.88 99 GLU A N 1
ATOM 769 C CA . GLU A 1 99 ? -6.960 5.236 17.220 1.00 62.88 99 GLU A CA 1
ATOM 770 C C . GLU A 1 99 ? -6.102 5.051 18.485 1.00 62.88 99 GLU A C 1
ATOM 772 O O . GLU A 1 99 ? -5.971 3.932 18.984 1.00 62.88 99 GLU A O 1
ATOM 777 N N . ASP A 1 100 ? -5.401 6.098 18.928 1.00 51.75 100 ASP A N 1
ATOM 778 C CA . ASP A 1 100 ? -4.784 6.116 20.255 1.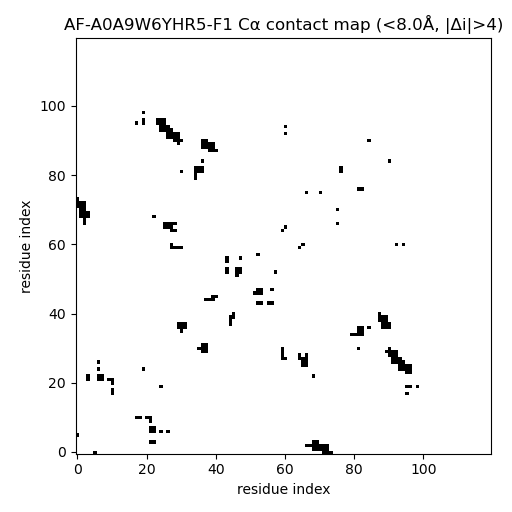00 51.75 100 ASP A CA 1
ATOM 779 C C . ASP A 1 100 ? -5.926 6.079 21.286 1.00 51.75 100 ASP A C 1
ATOM 781 O O . ASP A 1 100 ? -6.469 7.107 21.688 1.00 51.75 100 ASP A O 1
ATOM 785 N N . ASP A 1 101 ? -6.337 4.875 21.675 1.00 53.66 101 ASP A N 1
ATOM 786 C CA . ASP A 1 101 ? -7.212 4.612 22.818 1.00 53.66 101 ASP A CA 1
ATOM 787 C C . ASP A 1 101 ? -6.462 4.894 24.144 1.00 53.66 101 ASP A C 1
ATOM 789 O O . ASP A 1 101 ? -6.265 3.984 24.930 1.00 53.66 101 ASP A O 1
ATOM 793 N N . ASP A 1 102 ? -5.999 6.124 24.413 1.00 49.22 102 ASP A N 1
ATOM 794 C CA . ASP A 1 102 ? -5.411 6.557 25.706 1.00 49.22 102 ASP A CA 1
ATOM 795 C C . ASP A 1 102 ? -5.242 8.105 25.684 1.00 49.22 102 ASP A C 1
ATOM 797 O O . ASP A 1 102 ? -4.563 8.637 24.816 1.00 49.22 102 ASP A O 1
ATOM 801 N N . VAL A 1 103 ? -5.801 8.973 26.544 1.00 45.31 103 VAL A N 1
ATOM 802 C CA . VAL A 1 103 ? -6.139 8.877 27.971 1.00 45.31 103 VAL A CA 1
ATOM 803 C C . VAL A 1 103 ? -7.321 9.821 28.272 1.00 45.31 103 VAL A C 1
ATOM 805 O O . VAL A 1 103 ? -7.193 11.045 28.182 1.00 45.31 103 VAL A O 1
ATOM 808 N N . VAL A 1 104 ? -8.466 9.297 28.720 1.00 45.50 104 VAL A N 1
ATOM 809 C CA . VAL A 1 104 ? -9.398 10.115 29.512 1.00 45.50 104 VAL A CA 1
ATOM 810 C C . VAL A 1 104 ? -8.772 10.245 30.898 1.00 45.50 104 VAL A C 1
ATOM 812 O O . VAL A 1 104 ? -8.886 9.339 31.722 1.00 45.50 104 VAL A O 1
ATOM 815 N N . LEU A 1 105 ? -8.095 11.363 31.168 1.00 52.22 105 LEU A N 1
ATOM 816 C CA . LEU A 1 105 ? -7.780 11.786 32.534 1.00 52.22 105 LEU A CA 1
ATOM 817 C C . LEU A 1 105 ? -9.095 12.157 33.237 1.00 52.22 105 LEU A C 1
ATOM 819 O O . LEU A 1 105 ? -9.414 13.327 33.424 1.00 52.22 105 LEU A O 1
ATOM 823 N N . ILE A 1 106 ? -9.892 11.158 33.612 1.00 52.41 106 ILE A N 1
ATOM 824 C CA . ILE A 1 106 ? -10.839 11.323 34.709 1.00 52.41 106 ILE A CA 1
ATOM 825 C C . ILE A 1 106 ? -10.011 11.255 35.985 1.00 52.41 106 ILE A C 1
ATOM 827 O O . ILE A 1 106 ? -9.778 10.183 36.542 1.00 52.41 106 ILE A O 1
ATOM 831 N N . GLU A 1 107 ? -9.520 12.414 36.423 1.00 53.50 107 GLU A N 1
ATOM 832 C CA . GLU A 1 107 ? -9.050 12.559 37.796 1.00 53.50 107 GLU A CA 1
ATOM 833 C C . GLU A 1 107 ? -10.173 12.063 38.728 1.00 53.50 107 GLU A C 1
ATOM 835 O O . GLU A 1 107 ? -11.332 12.467 38.558 1.00 53.50 107 GLU A O 1
ATOM 840 N N . PRO A 1 108 ? -9.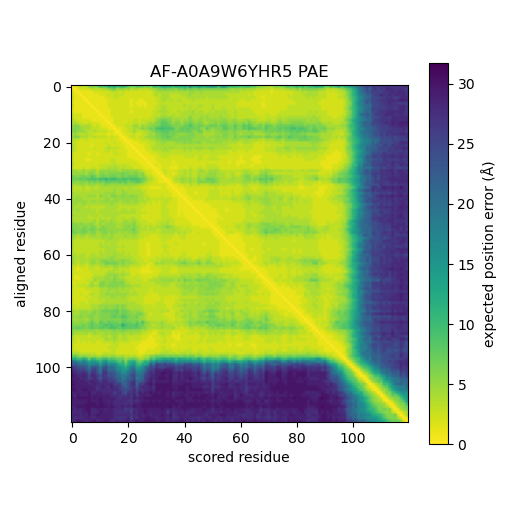897 11.149 39.677 1.00 62.38 108 PRO A N 1
ATOM 841 C CA . PRO A 1 108 ? -10.924 10.699 40.602 1.00 62.38 108 PRO A CA 1
ATOM 842 C C . PRO A 1 108 ? -11.420 11.902 41.421 1.00 62.38 108 PRO A C 1
ATOM 844 O O . PRO A 1 108 ? -10.609 12.743 41.817 1.00 62.38 108 PRO A O 1
ATOM 847 N N . PRO A 1 109 ? -12.729 12.008 41.716 1.00 55.69 109 PRO A N 1
ATOM 848 C CA . PRO A 1 109 ? -13.232 13.078 42.562 1.00 55.69 109 PRO A CA 1
ATOM 849 C C . PRO A 1 109 ? -12.578 12.961 43.942 1.00 55.69 109 PRO A C 1
ATOM 851 O O . PRO A 1 109 ? -12.836 12.005 44.678 1.00 55.69 109 PRO A O 1
ATOM 854 N N . SER A 1 110 ? -11.721 13.927 44.283 1.00 55.53 110 SER A N 1
ATOM 855 C CA . SER A 1 110 ? -11.099 14.051 45.601 1.00 55.53 110 SER A CA 1
ATOM 856 C C . SER A 1 110 ? -12.181 14.088 46.674 1.00 55.53 110 SER A C 1
ATOM 858 O O . SER A 1 110 ? -12.808 15.113 46.935 1.00 55.53 110 SER A O 1
ATOM 860 N N . THR A 1 111 ? -12.422 12.936 47.288 1.00 52.59 111 THR A N 1
ATOM 861 C CA . THR A 1 111 ? -13.277 12.803 48.457 1.00 52.59 111 THR A CA 1
ATOM 862 C C . THR A 1 111 ? -12.547 13.418 49.648 1.00 52.59 111 THR A C 1
ATOM 864 O O . THR A 1 111 ? -11.576 12.863 50.153 1.00 52.59 111 THR A O 1
ATOM 867 N N . ILE A 1 112 ? -13.023 14.583 50.088 1.00 58.34 112 ILE A N 1
ATOM 868 C CA . ILE A 1 112 ? -12.831 15.090 51.452 1.00 58.34 112 ILE A CA 1
ATOM 869 C C . ILE A 1 112 ? -13.790 14.269 52.328 1.00 58.34 112 ILE A C 1
ATOM 871 O O . ILE A 1 112 ? -14.994 14.296 52.062 1.00 58.34 112 ILE A O 1
ATOM 875 N N . PRO A 1 113 ? -13.311 13.469 53.296 1.00 52.94 113 PRO A N 1
ATOM 876 C CA . PRO A 1 113 ? -13.281 13.923 54.694 1.00 52.94 113 PRO A CA 1
ATOM 877 C C . PRO A 1 113 ? -12.056 13.328 55.439 1.00 52.94 113 PRO A C 1
ATOM 879 O O . PRO A 1 113 ? -11.330 12.505 54.906 1.00 52.94 113 PRO A O 1
ATOM 882 N N . ASN A 1 114 ? -11.687 13.693 56.661 1.00 46.94 114 ASN A N 1
ATOM 883 C CA . ASN A 1 114 ? -12.520 13.890 57.829 1.00 46.94 114 ASN A CA 1
ATOM 884 C C . ASN A 1 114 ? -11.713 14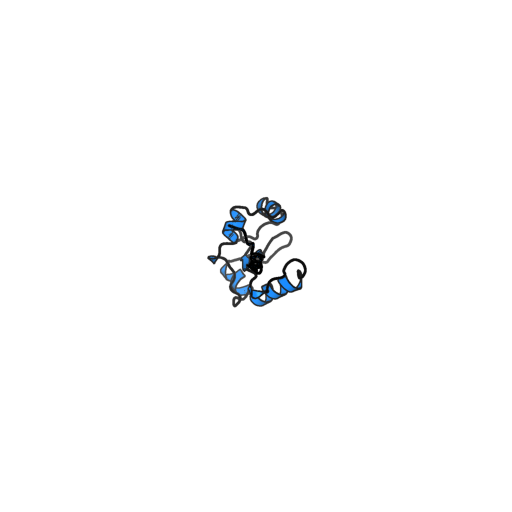.611 58.918 1.00 46.94 114 ASN A C 1
ATOM 886 O O . ASN A 1 114 ? -10.518 14.377 59.092 1.00 46.94 114 ASN A O 1
ATOM 890 N N . VAL A 1 115 ? -12.424 15.445 59.666 1.00 62.84 115 VAL A N 1
ATOM 891 C CA . VAL A 1 115 ? -12.048 15.955 60.980 1.00 62.84 115 VAL A CA 1
ATOM 892 C C . VAL A 1 115 ? -11.691 14.793 61.916 1.00 62.84 115 VAL A C 1
ATOM 894 O O . VAL A 1 115 ? -12.431 13.816 62.013 1.00 62.84 115 VAL A O 1
ATOM 897 N N . SER A 1 116 ? -10.585 14.916 62.650 1.00 56.78 116 SER A N 1
ATOM 898 C CA . SER A 1 116 ? -10.418 14.207 63.917 1.00 56.78 116 SER A CA 1
ATOM 899 C C . SER A 1 116 ? -9.741 15.118 64.926 1.00 56.78 116 SER A C 1
ATOM 901 O O . SER A 1 116 ? -8.597 15.533 64.755 1.00 56.78 116 SER A O 1
ATOM 903 N N . SER A 1 117 ? -10.514 15.416 65.963 1.00 62.16 117 SER A N 1
ATOM 904 C CA . SER A 1 117 ? -10.090 15.907 67.266 1.00 62.16 117 SER A CA 1
ATOM 905 C C . SER A 1 117 ? -9.071 14.976 67.922 1.00 62.16 117 SER A C 1
ATOM 907 O O . SER A 1 117 ? -9.215 13.763 67.798 1.00 62.16 117 SER A O 1
ATOM 909 N N . ASP A 1 118 ? -8.115 15.563 68.641 1.00 59.69 118 ASP A N 1
ATOM 910 C CA . ASP A 1 118 ? -7.609 15.196 69.982 1.00 59.69 118 ASP A CA 1
ATOM 911 C C . ASP A 1 118 ? -6.484 16.212 70.291 1.00 59.69 118 ASP A C 1
ATOM 913 O O . ASP A 1 118 ? -5.705 16.532 69.400 1.00 59.69 118 ASP A O 1
ATOM 917 N N . GLY A 1 119 ? -6.311 16.842 71.445 1.00 60.62 119 GLY A N 1
ATOM 918 C CA . GLY A 1 119 ? -6.797 16.608 72.793 1.00 60.62 119 GLY A CA 1
ATOM 919 C C . GLY A 1 119 ? -5.762 17.234 73.746 1.00 60.62 119 GLY A C 1
ATOM 920 O O . GLY A 1 119 ? -4.564 17.164 73.473 1.00 60.62 119 GLY A O 1
ATOM 921 N N . LEU A 1 120 ? -6.265 17.805 74.848 1.00 46.75 120 LEU A N 1
ATOM 922 C CA . LEU A 1 120 ? -5.587 18.393 76.021 1.00 46.75 120 LEU A CA 1
ATOM 923 C C . LEU A 1 120 ? -5.126 19.864 75.972 1.00 46.75 120 LEU A C 1
ATOM 925 O O . LEU A 1 120 ? -4.119 20.192 75.311 1.00 46.75 120 LEU A O 1
#

InterPro domains:
  IPR045379 Crinkler effector protein, N-terminal [PF20147] (2-94)

pLDDT: mean 84.86, std 14.83, range [45.31, 95.5]

Solvent-accessible surface area (backbone atoms only — not comparable to full-atom values): 7544 Å² total; per-residue (Å²): 104,37,38,47,58,49,35,44,50,56,33,71,77,34,58,91,84,42,79,69,59,44,86,64,47,44,41,19,62,29,59,43,97,85,44,38,64,36,47,57,81,38,68,63,44,53,39,40,77,73,73,44,80,44,74,68,54,49,66,43,63,36,78,93,50,49,62,54,53,85,40,39,50,60,57,56,35,60,78,56,59,47,68,84,88,59,87,70,48,36,64,65,44,76,48,73,70,77,79,78,91,73,75,87,83,71,73,75,82,84,76,85,83,79,91,76,90,85,83,136